Protein AF-A0A1M4DY77-F1 (afdb_monomer_lite)

Structure (mmCIF, N/CA/C/O backbone):
data_AF-A0A1M4DY77-F1
#
_entry.id   AF-A0A1M4DY77-F1
#
loop_
_atom_site.group_PDB
_atom_site.id
_atom_site.type_symbol
_atom_site.label_atom_id
_atom_site.label_alt_id
_atom_site.label_comp_id
_atom_site.label_asym_id
_atom_site.label_entity_id
_atom_site.label_seq_id
_atom_site.pdbx_PDB_ins_code
_atom_site.Cartn_x
_atom_site.Cartn_y
_atom_site.Cartn_z
_atom_site.occupancy
_atom_site.B_iso_or_equiv
_atom_site.auth_seq_id
_atom_site.auth_comp_id
_atom_site.auth_asym_id
_atom_site.auth_atom_id
_atom_site.pdbx_PDB_model_num
ATOM 1 N N . MET A 1 1 ? 18.489 -12.994 -16.133 1.00 47.56 1 MET A N 1
ATOM 2 C CA . MET A 1 1 ? 18.430 -11.570 -16.537 1.00 47.56 1 MET A CA 1
ATOM 3 C C . MET A 1 1 ? 17.585 -10.717 -15.581 1.00 47.56 1 MET A C 1
ATOM 5 O O . MET A 1 1 ? 17.972 -9.593 -15.325 1.00 47.56 1 MET A O 1
ATOM 9 N N . ILE A 1 2 ? 16.526 -11.258 -14.956 1.00 51.91 2 ILE A N 1
ATOM 10 C CA . ILE A 1 2 ? 15.695 -10.554 -13.944 1.00 51.91 2 ILE A CA 1
ATOM 11 C C . ILE A 1 2 ? 16.399 -10.407 -12.571 1.00 51.91 2 ILE A C 1
ATOM 13 O O . ILE A 1 2 ? 16.070 -9.536 -11.773 1.00 51.91 2 ILE A O 1
ATOM 17 N N . SER A 1 3 ? 17.413 -11.228 -12.284 1.00 49.34 3 SER A N 1
ATOM 18 C CA . SER A 1 3 ? 18.108 -11.267 -10.987 1.00 49.34 3 SER A CA 1
ATOM 19 C C . SER A 1 3 ? 19.114 -10.132 -10.745 1.00 49.34 3 SER A C 1
ATOM 21 O O . SER A 1 3 ? 19.456 -9.887 -9.593 1.00 49.34 3 SER A O 1
ATOM 23 N N . LEU A 1 4 ? 19.564 -9.421 -11.785 1.00 46.56 4 LEU A N 1
ATOM 24 C CA . LEU A 1 4 ? 20.547 -8.331 -11.657 1.00 46.56 4 LEU A CA 1
ATOM 25 C C . LEU A 1 4 ? 19.908 -6.970 -11.328 1.00 46.56 4 LEU A C 1
ATOM 27 O O . LEU A 1 4 ? 20.544 -6.147 -10.676 1.00 46.56 4 LEU A O 1
ATOM 31 N N . LEU A 1 5 ? 18.635 -6.763 -11.687 1.00 51.03 5 LEU A N 1
ATOM 32 C CA . LEU A 1 5 ? 17.887 -5.529 -11.388 1.00 51.03 5 LEU A CA 1
ATOM 33 C C . LEU A 1 5 ? 17.538 -5.394 -9.897 1.00 51.03 5 LEU A C 1
ATOM 35 O O . LEU A 1 5 ? 17.339 -4.296 -9.394 1.00 51.03 5 LEU A O 1
ATOM 39 N N . ARG A 1 6 ? 17.532 -6.507 -9.148 1.00 48.78 6 ARG A N 1
ATOM 40 C CA . ARG A 1 6 ? 17.257 -6.510 -7.700 1.00 48.78 6 ARG A CA 1
ATOM 41 C C . ARG A 1 6 ? 18.337 -5.818 -6.862 1.00 48.78 6 ARG A C 1
ATOM 43 O O . ARG A 1 6 ? 18.084 -5.526 -5.700 1.00 48.78 6 ARG A O 1
ATOM 50 N N . GLN A 1 7 ? 19.534 -5.595 -7.411 1.00 47.16 7 GLN A N 1
ATOM 51 C CA . GLN A 1 7 ? 20.702 -5.169 -6.630 1.00 47.16 7 GLN A CA 1
ATOM 52 C C . GLN A 1 7 ? 21.177 -3.740 -6.902 1.00 47.16 7 GLN A C 1
ATOM 54 O O . GLN A 1 7 ? 22.053 -3.249 -6.192 1.00 47.16 7 GLN A O 1
ATOM 59 N N . ARG A 1 8 ? 20.612 -3.052 -7.895 1.00 54.28 8 ARG A N 1
ATOM 60 C CA . ARG A 1 8 ? 20.999 -1.682 -8.225 1.00 54.28 8 ARG A CA 1
ATOM 61 C C . ARG A 1 8 ? 19.763 -0.811 -8.237 1.00 54.28 8 ARG A C 1
ATOM 63 O O . ARG A 1 8 ? 19.043 -0.755 -9.226 1.00 54.28 8 ARG A O 1
ATOM 70 N N . GLY A 1 9 ? 19.517 -0.133 -7.123 1.00 62.44 9 GLY A N 1
ATOM 71 C CA . GLY A 1 9 ? 18.579 0.979 -7.100 1.00 62.44 9 GLY A CA 1
ATOM 72 C C . GLY A 1 9 ? 19.127 2.124 -7.945 1.00 62.44 9 GLY A C 1
ATOM 73 O O . GLY A 1 9 ? 19.681 3.067 -7.394 1.00 62.44 9 GLY A O 1
ATOM 74 N N . ASP A 1 10 ? 19.056 1.989 -9.266 1.00 76.31 10 ASP A N 1
ATOM 75 C CA . ASP A 1 10 ? 19.619 2.888 -10.263 1.00 76.31 10 ASP A CA 1
ATOM 76 C C . ASP A 1 10 ? 18.564 3.307 -11.300 1.00 76.31 10 ASP A C 1
ATOM 78 O O . ASP A 1 10 ? 17.392 2.917 -11.257 1.00 76.31 10 ASP A O 1
ATOM 82 N N . LEU A 1 11 ? 18.980 4.173 -12.224 1.00 85.31 11 LEU A N 1
ATOM 83 C CA . LEU A 1 11 ? 18.099 4.741 -13.237 1.00 85.31 11 LEU A CA 1
ATOM 84 C C . LEU A 1 11 ? 17.526 3.680 -14.190 1.00 85.31 11 LEU A C 1
ATOM 86 O O . LEU A 1 11 ? 16.386 3.824 -14.627 1.00 85.31 11 LEU A O 1
ATOM 90 N N . GLU A 1 12 ? 18.285 2.632 -14.508 1.00 88.00 12 GLU A N 1
ATOM 91 C CA . GLU A 1 12 ? 17.828 1.566 -15.406 1.00 88.00 12 GLU A CA 1
ATOM 92 C C . GLU A 1 12 ? 16.695 0.769 -14.764 1.00 88.00 12 GLU A C 1
ATOM 94 O O . GLU A 1 12 ? 15.646 0.584 -15.387 1.00 88.00 12 GLU A O 1
ATOM 99 N N . SER A 1 13 ? 16.855 0.402 -13.489 1.00 89.06 13 SER A N 1
ATOM 100 C CA . SER A 1 13 ? 15.804 -0.262 -12.715 1.00 89.06 13 SER A CA 1
ATOM 101 C C . SER A 1 13 ? 14.531 0.576 -12.641 1.00 89.06 13 SER A C 1
ATOM 103 O O . SER A 1 13 ? 13.436 0.043 -12.816 1.00 89.06 13 SER A O 1
ATOM 105 N N . PHE A 1 14 ? 14.650 1.896 -12.455 1.00 92.75 14 PHE A N 1
ATOM 106 C CA . PHE A 1 14 ? 13.490 2.789 -12.499 1.00 92.75 14 PHE A CA 1
ATOM 107 C C . PHE A 1 14 ? 12.814 2.814 -13.880 1.00 92.75 14 PHE A C 1
ATOM 109 O O . PHE A 1 14 ? 11.586 2.755 -13.963 1.00 92.75 14 PHE A O 1
ATOM 116 N N . ILE A 1 15 ? 13.591 2.925 -14.964 1.00 94.25 15 ILE A N 1
ATOM 117 C CA . ILE A 1 15 ? 13.049 2.991 -16.329 1.00 94.25 15 ILE A CA 1
ATOM 118 C C . ILE A 1 15 ? 12.277 1.713 -16.660 1.00 94.25 15 ILE A C 1
ATOM 120 O O . ILE A 1 15 ? 11.153 1.803 -17.161 1.00 94.25 15 ILE A O 1
ATOM 124 N N . GLU A 1 16 ? 12.847 0.550 -16.348 1.00 94.62 16 GLU A N 1
ATOM 125 C CA . GLU A 1 16 ? 12.198 -0.730 -16.624 1.00 94.62 16 GLU A CA 1
ATOM 126 C C . GLU A 1 16 ? 10.972 -0.946 -15.733 1.00 94.62 16 GLU A C 1
ATOM 128 O O . GLU A 1 16 ? 9.909 -1.300 -16.239 1.00 94.62 16 GLU A O 1
ATOM 133 N N . ALA A 1 17 ? 11.062 -0.633 -14.436 1.00 96.06 17 ALA A N 1
ATOM 134 C CA . ALA A 1 17 ? 9.906 -0.686 -13.543 1.00 96.06 17 ALA A CA 1
ATOM 135 C C . ALA A 1 17 ? 8.762 0.199 -14.052 1.00 96.06 17 ALA A C 1
ATOM 137 O O . ALA A 1 17 ? 7.606 -0.216 -14.057 1.00 96.06 17 ALA A O 1
ATOM 138 N N . ARG A 1 18 ? 9.074 1.406 -14.547 1.00 97.19 18 ARG A N 1
ATOM 139 C CA . ARG A 1 18 ? 8.065 2.320 -15.099 1.00 97.19 18 ARG A CA 1
ATOM 140 C C . ARG A 1 18 ? 7.407 1.744 -16.349 1.00 97.19 18 ARG A C 1
ATOM 142 O O . ARG A 1 18 ? 6.206 1.919 -16.521 1.00 97.19 18 ARG A O 1
ATOM 149 N N . ARG A 1 19 ? 8.180 1.083 -17.217 1.00 97.88 19 ARG A N 1
ATOM 150 C CA . ARG A 1 19 ? 7.650 0.402 -18.406 1.00 97.88 19 ARG A CA 1
ATOM 151 C C . ARG A 1 19 ? 6.691 -0.719 -18.004 1.00 97.88 19 ARG A C 1
ATOM 153 O O . ARG A 1 19 ? 5.607 -0.807 -18.565 1.00 97.88 19 ARG A O 1
ATOM 160 N N . LEU A 1 20 ? 7.075 -1.526 -17.016 1.00 98.25 20 LEU A N 1
ATOM 161 C CA . LEU A 1 20 ? 6.265 -2.623 -16.484 1.00 98.25 20 LEU A CA 1
ATOM 162 C C . LEU A 1 20 ? 4.964 -2.130 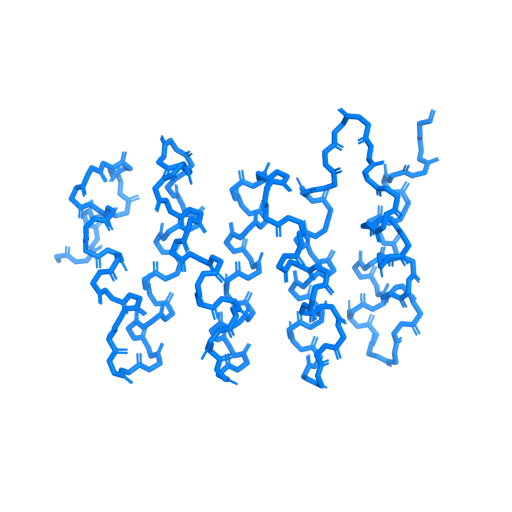-15.831 1.00 98.25 20 LEU A C 1
ATOM 164 O O . LEU A 1 20 ? 3.910 -2.703 -16.079 1.00 98.25 20 LEU A O 1
ATOM 168 N N . CYS A 1 21 ? 5.004 -1.017 -15.089 1.00 97.88 21 CYS A N 1
ATOM 169 C CA . CYS A 1 21 ? 3.807 -0.375 -14.530 1.00 97.88 21 CYS A CA 1
ATOM 170 C C . CYS A 1 21 ? 2.773 0.042 -15.593 1.00 97.88 21 CYS A C 1
ATOM 172 O O . CYS A 1 21 ? 1.601 0.180 -15.266 1.00 97.88 21 CYS A O 1
ATOM 174 N N . ALA A 1 22 ? 3.197 0.265 -16.839 1.00 96.94 22 ALA A N 1
ATOM 175 C CA . ALA A 1 22 ? 2.332 0.664 -17.949 1.00 96.94 22 ALA A CA 1
ATOM 176 C C . ALA A 1 22 ? 1.988 -0.501 -18.897 1.00 96.94 22 ALA A C 1
ATOM 178 O O . ALA A 1 22 ? 1.457 -0.264 -19.980 1.00 96.94 22 ALA A O 1
ATOM 179 N N . ALA A 1 23 ? 2.339 -1.737 -18.536 1.00 97.19 23 ALA A N 1
ATOM 180 C CA . ALA A 1 23 ? 2.111 -2.904 -19.374 1.00 97.19 23 ALA A CA 1
ATOM 181 C C . ALA A 1 23 ? 0.663 -3.414 -19.287 1.00 97.19 23 ALA A C 1
ATOM 183 O O . ALA A 1 23 ? -0.050 -3.180 -18.306 1.00 97.19 23 ALA A O 1
ATOM 184 N N . ASP A 1 24 ? 0.242 -4.160 -20.308 1.00 94.56 24 ASP A N 1
ATOM 185 C CA . ASP A 1 24 ? -1.140 -4.634 -20.442 1.00 94.56 24 ASP A CA 1
ATOM 186 C C . ASP A 1 24 ? -1.490 -5.724 -19.422 1.00 94.56 24 ASP A C 1
ATOM 188 O O . ASP A 1 24 ? -2.643 -5.844 -18.995 1.00 94.56 24 ASP A O 1
ATOM 192 N N . THR A 1 25 ? -0.503 -6.517 -18.992 1.00 97.88 25 THR A N 1
ATOM 193 C CA . THR A 1 25 ? -0.753 -7.638 -18.085 1.00 97.88 25 THR A CA 1
ATOM 194 C C . THR A 1 25 ? -0.639 -7.233 -16.618 1.00 97.88 25 THR A C 1
ATOM 196 O O . THR A 1 25 ? 0.274 -6.516 -16.208 1.00 97.88 25 THR A O 1
ATOM 199 N N . VAL A 1 26 ? -1.538 -7.776 -15.793 1.00 98.00 26 VAL A N 1
ATOM 200 C CA . VAL A 1 26 ? -1.504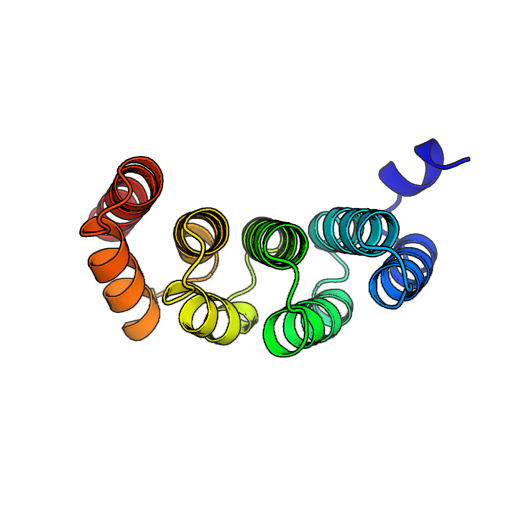 -7.611 -14.329 1.00 98.00 26 VAL A CA 1
ATOM 201 C C . VAL A 1 26 ? -0.160 -8.072 -13.754 1.00 98.00 26 VAL A C 1
ATOM 203 O O . VAL A 1 26 ? 0.412 -7.401 -12.903 1.00 98.00 26 VAL A O 1
ATOM 206 N N . ALA A 1 27 ? 0.386 -9.187 -14.250 1.00 97.94 27 ALA A N 1
ATOM 207 C CA . ALA A 1 27 ? 1.651 -9.740 -13.765 1.00 97.94 27 ALA A CA 1
ATOM 208 C C . ALA A 1 27 ? 2.841 -8.789 -13.979 1.00 97.94 27 ALA A C 1
ATOM 210 O O . ALA A 1 27 ? 3.699 -8.663 -13.104 1.00 97.94 27 ALA A O 1
ATOM 211 N N . GLU A 1 28 ? 2.894 -8.103 -15.122 1.00 98.25 28 GLU A N 1
ATOM 212 C CA . GLU A 1 28 ? 3.930 -7.105 -15.389 1.00 98.25 28 GLU A CA 1
ATOM 213 C C . GLU A 1 28 ? 3.747 -5.866 -14.518 1.00 98.25 28 GLU A C 1
ATOM 215 O O . GLU A 1 28 ? 4.725 -5.401 -13.932 1.00 98.25 28 GLU A O 1
ATOM 220 N N . ARG A 1 29 ? 2.511 -5.373 -14.357 1.00 98.50 29 ARG A N 1
ATOM 221 C CA . ARG A 1 29 ? 2.246 -4.222 -13.481 1.00 98.50 29 ARG A CA 1
ATOM 222 C C . ARG A 1 29 ? 2.631 -4.512 -12.034 1.00 98.50 29 ARG A C 1
ATOM 224 O O . ARG A 1 29 ? 3.313 -3.689 -11.429 1.00 98.50 29 ARG A O 1
ATOM 231 N N . LEU A 1 30 ? 2.302 -5.700 -11.520 1.00 98.38 30 LEU A N 1
ATOM 232 C CA . LEU A 1 30 ? 2.739 -6.159 -10.197 1.00 98.38 30 LEU A CA 1
ATOM 233 C C . LEU A 1 30 ? 4.263 -6.132 -10.064 1.00 98.38 30 LEU A C 1
ATOM 235 O O . LEU A 1 30 ? 4.788 -5.535 -9.128 1.00 98.38 30 LEU A O 1
ATOM 239 N N . LEU A 1 31 ? 4.983 -6.706 -11.032 1.00 97.50 31 LEU A N 1
ATOM 240 C CA . LEU A 1 31 ? 6.446 -6.687 -11.017 1.00 97.50 31 LEU A CA 1
ATOM 241 C C . LEU A 1 31 ? 7.000 -5.253 -11.041 1.00 97.50 31 LEU A C 1
ATOM 243 O O . LEU A 1 31 ? 7.958 -4.954 -10.329 1.00 97.50 31 LEU A O 1
ATOM 247 N N . GLY A 1 32 ? 6.407 -4.368 -11.845 1.00 97.75 32 GLY A N 1
ATOM 248 C CA . GLY A 1 32 ? 6.781 -2.957 -11.901 1.00 97.75 32 GLY A CA 1
ATOM 249 C C . GLY A 1 32 ? 6.623 -2.270 -10.546 1.00 97.75 32 GLY A C 1
ATOM 250 O O . GLY A 1 32 ? 7.569 -1.646 -10.062 1.00 97.75 32 GLY A O 1
ATOM 251 N N . VAL A 1 33 ? 5.465 -2.435 -9.904 1.00 98.38 33 VAL A N 1
ATOM 252 C CA . VAL A 1 33 ? 5.159 -1.852 -8.590 1.00 98.38 33 VAL A CA 1
ATOM 253 C C . VAL A 1 33 ? 6.080 -2.398 -7.497 1.00 98.38 33 VAL A C 1
ATOM 255 O O . VAL A 1 33 ? 6.639 -1.612 -6.726 1.00 98.38 33 VAL A O 1
ATOM 258 N N . ASP A 1 34 ? 6.318 -3.710 -7.476 1.00 96.38 34 ASP A N 1
ATOM 259 C CA . ASP A 1 34 ? 7.230 -4.343 -6.520 1.00 96.38 34 ASP A CA 1
ATOM 260 C C . ASP A 1 34 ? 8.648 -3.763 -6.644 1.00 96.38 34 ASP A C 1
ATOM 262 O O . ASP A 1 34 ? 9.287 -3.436 -5.639 1.00 96.38 34 ASP A O 1
ATOM 266 N N . ILE A 1 35 ? 9.139 -3.575 -7.879 1.00 95.44 35 ILE A N 1
ATOM 267 C CA . ILE A 1 35 ? 10.437 -2.934 -8.117 1.00 95.44 35 ILE A CA 1
ATOM 268 C C . ILE A 1 35 ? 10.406 -1.476 -7.640 1.00 95.44 35 ILE A C 1
ATOM 270 O O . ILE A 1 35 ? 11.317 -1.071 -6.919 1.00 95.44 35 ILE A O 1
ATOM 274 N N . MET A 1 36 ? 9.362 -0.702 -7.963 1.00 95.81 36 MET A N 1
ATOM 275 C CA . MET A 1 36 ? 9.226 0.697 -7.521 1.00 95.81 36 MET A CA 1
ATOM 276 C C . MET A 1 36 ? 9.315 0.848 -5.996 1.00 95.81 36 MET A C 1
ATOM 278 O O . MET A 1 36 ? 9.986 1.766 -5.518 1.00 95.81 36 MET A O 1
ATOM 282 N N . GLY A 1 37 ? 8.686 -0.055 -5.235 1.00 95.19 37 GLY A N 1
ATOM 283 C CA . GLY A 1 37 ? 8.704 -0.038 -3.768 1.00 95.19 37 GLY A CA 1
ATOM 284 C C . GLY A 1 37 ? 10.093 -0.248 -3.154 1.00 95.19 37 GLY A C 1
ATOM 285 O O . GLY A 1 37 ? 10.352 0.201 -2.039 1.00 95.19 37 GLY A O 1
ATOM 286 N N . MET A 1 38 ? 11.020 -0.874 -3.887 1.00 92.31 38 MET A N 1
ATOM 287 C CA . MET A 1 38 ? 12.403 -1.089 -3.439 1.00 92.31 38 MET A CA 1
ATOM 288 C C . MET A 1 38 ? 13.334 0.096 -3.753 1.00 92.31 38 MET A C 1
ATOM 290 O O . MET A 1 38 ? 14.439 0.184 -3.213 1.00 92.31 38 MET A O 1
ATOM 294 N N . LEU A 1 39 ? 12.907 1.042 -4.593 1.00 89.81 39 LEU A N 1
ATOM 295 C CA . LEU A 1 39 ? 13.738 2.139 -5.097 1.00 89.81 39 LEU A CA 1
ATOM 296 C C . LEU A 1 39 ? 13.666 3.402 -4.216 1.00 89.81 39 LEU A C 1
ATOM 298 O O . LEU A 1 39 ? 13.432 4.505 -4.714 1.00 89.81 39 LEU A O 1
ATOM 302 N N . ARG A 1 40 ? 13.916 3.275 -2.904 1.00 87.12 40 ARG A N 1
ATOM 303 C CA . ARG A 1 40 ? 13.852 4.412 -1.952 1.00 87.12 40 ARG A CA 1
ATOM 304 C C . ARG A 1 40 ? 14.690 5.640 -2.369 1.00 87.12 40 ARG A C 1
ATOM 306 O O . ARG A 1 40 ? 14.168 6.748 -2.271 1.00 87.12 40 ARG A O 1
ATOM 313 N N . PRO A 1 41 ? 15.927 5.511 -2.901 1.00 87.69 41 PRO A N 1
ATOM 314 C CA . PRO A 1 41 ? 16.704 6.669 -3.370 1.00 87.69 41 PRO A CA 1
ATOM 315 C C . PRO A 1 41 ? 16.092 7.416 -4.570 1.00 87.69 41 PRO A C 1
ATOM 317 O O . PRO A 1 41 ? 16.522 8.519 -4.887 1.00 87.69 41 PRO A O 1
ATOM 320 N N . PHE A 1 42 ? 15.101 6.824 -5.244 1.00 88.94 42 PHE A N 1
ATOM 321 C CA . PHE A 1 42 ? 14.411 7.384 -6.408 1.00 88.94 42 PHE A CA 1
ATOM 322 C C . PHE A 1 42 ? 12.963 7.773 -6.089 1.00 88.94 42 PHE A C 1
ATOM 324 O O . PHE A 1 42 ? 12.165 7.933 -7.012 1.00 88.94 42 PHE A O 1
ATOM 331 N N . VAL A 1 43 ? 12.618 7.953 -4.809 1.00 93.25 43 VAL A N 1
ATOM 332 C CA . VAL A 1 43 ? 11.240 8.215 -4.364 1.00 93.25 43 VAL A CA 1
ATOM 333 C C . VAL A 1 43 ? 10.561 9.367 -5.111 1.00 93.25 43 VAL A C 1
ATOM 335 O O . VAL A 1 43 ? 9.401 9.250 -5.494 1.00 93.25 43 VAL A O 1
ATOM 338 N N . ASP A 1 44 ? 11.293 10.435 -5.444 1.00 94.75 44 ASP A N 1
ATOM 339 C CA . ASP A 1 44 ? 10.755 11.561 -6.222 1.00 94.75 44 ASP A CA 1
ATOM 340 C C . ASP A 1 44 ? 10.273 11.165 -7.625 1.00 94.75 44 ASP A C 1
ATOM 342 O O . ASP A 1 44 ? 9.393 11.813 -8.192 1.00 94.75 44 ASP A O 1
ATOM 346 N N . ARG A 1 45 ? 10.837 10.094 -8.193 1.00 94.94 45 ARG A N 1
ATOM 347 C CA . ARG A 1 45 ? 10.469 9.565 -9.510 1.00 94.94 45 ARG A CA 1
ATOM 348 C C . ARG A 1 45 ? 9.479 8.410 -9.430 1.00 94.94 45 ARG A C 1
ATOM 350 O O . ARG A 1 45 ? 8.625 8.302 -10.308 1.00 94.94 45 ARG A O 1
ATOM 357 N N . THR A 1 46 ? 9.582 7.555 -8.415 1.00 96.38 46 THR A N 1
ATOM 358 C CA . THR A 1 46 ? 8.690 6.395 -8.253 1.00 96.38 46 THR A CA 1
ATOM 359 C C . THR A 1 46 ? 7.312 6.823 -7.759 1.00 96.38 46 THR A C 1
ATOM 361 O O . THR A 1 46 ? 6.298 6.335 -8.260 1.00 96.38 46 THR A O 1
ATOM 364 N N . LEU A 1 47 ? 7.254 7.795 -6.844 1.00 97.81 47 LEU A N 1
ATOM 365 C CA . LEU A 1 47 ? 6.016 8.205 -6.194 1.00 97.81 47 LEU A CA 1
ATOM 366 C C . LEU A 1 47 ? 4.949 8.710 -7.184 1.00 97.81 47 LEU A C 1
ATOM 368 O O . LEU A 1 47 ? 3.811 8.258 -7.073 1.00 97.81 47 LEU A O 1
ATOM 372 N N . PRO A 1 48 ? 5.244 9.581 -8.173 1.00 98.31 48 PRO A N 1
ATOM 373 C CA . PRO A 1 48 ? 4.239 9.988 -9.155 1.00 98.31 48 PRO A CA 1
ATOM 374 C C . PRO A 1 48 ? 3.648 8.821 -9.958 1.00 98.31 48 PRO A C 1
ATOM 376 O O . PRO A 1 48 ? 2.458 8.847 -10.256 1.00 98.31 48 PRO A O 1
ATOM 379 N N . VAL A 1 49 ? 4.450 7.796 -10.275 1.00 98.38 49 VAL A N 1
ATOM 380 C CA . VAL A 1 49 ? 3.985 6.604 -11.006 1.00 98.38 49 VAL A CA 1
ATOM 381 C C . VAL A 1 49 ? 3.053 5.770 -10.130 1.00 98.38 49 VAL A C 1
ATOM 383 O O . VAL A 1 49 ? 1.969 5.394 -10.565 1.00 98.38 49 VAL A O 1
ATOM 386 N N . LEU A 1 50 ? 3.441 5.530 -8.875 1.00 98.69 50 LEU A N 1
ATOM 387 C CA . LEU A 1 50 ? 2.619 4.779 -7.927 1.00 98.69 50 LEU A CA 1
ATOM 388 C C . LEU A 1 50 ? 1.303 5.499 -7.604 1.00 98.69 50 LEU A C 1
ATOM 390 O O . LEU A 1 50 ? 0.261 4.857 -7.548 1.00 98.69 50 LEU A O 1
ATOM 394 N N . ARG A 1 51 ? 1.313 6.834 -7.463 1.00 98.69 51 ARG A N 1
ATOM 395 C CA . ARG A 1 51 ? 0.076 7.617 -7.285 1.00 98.69 51 ARG A CA 1
ATOM 396 C C . ARG A 1 51 ? -0.832 7.575 -8.511 1.00 98.69 51 ARG A C 1
ATOM 398 O O . ARG A 1 51 ? -2.045 7.583 -8.351 1.00 98.69 51 ARG A O 1
ATOM 405 N N . TYR A 1 52 ? -0.263 7.546 -9.718 1.00 98.50 52 TYR A N 1
ATOM 406 C CA . TYR A 1 52 ? -1.054 7.381 -10.936 1.00 98.50 52 TYR A CA 1
ATOM 407 C C . TYR A 1 52 ? -1.763 6.022 -10.949 1.00 98.50 52 TYR A C 1
ATOM 409 O O . TYR A 1 52 ? -2.972 5.980 -11.164 1.00 98.50 52 TYR A O 1
ATOM 417 N N . LEU A 1 53 ? -1.045 4.934 -10.644 1.00 98.50 53 LEU A N 1
ATOM 418 C CA . LEU A 1 53 ? -1.652 3.604 -10.527 1.00 98.50 53 LEU A CA 1
ATOM 419 C C . LEU A 1 53 ? -2.720 3.558 -9.431 1.00 98.50 53 LEU A C 1
ATOM 421 O O . LEU A 1 53 ? -3.823 3.103 -9.696 1.00 98.50 53 LEU A O 1
ATOM 425 N N . ALA A 1 54 ? -2.449 4.112 -8.245 1.00 98.62 54 ALA A N 1
ATOM 426 C CA . ALA A 1 54 ? -3.426 4.169 -7.154 1.00 98.62 54 ALA A CA 1
ATOM 427 C C . ALA A 1 54 ? -4.763 4.826 -7.555 1.00 98.62 54 ALA A C 1
ATOM 429 O O . ALA A 1 54 ? -5.793 4.499 -6.978 1.00 98.62 54 ALA A O 1
ATOM 430 N N . ALA A 1 55 ? -4.742 5.754 -8.517 1.00 98.31 55 ALA A N 1
ATOM 431 C CA . ALA A 1 55 ? -5.919 6.492 -8.968 1.00 98.31 55 ALA A CA 1
ATOM 432 C C . ALA A 1 55 ? -6.591 5.922 -10.231 1.00 98.31 55 ALA A C 1
ATOM 434 O O . ALA A 1 55 ? -7.673 6.385 -10.583 1.00 98.31 55 ALA A O 1
ATOM 435 N N . SER A 1 56 ? -5.946 5.002 -10.955 1.00 97.56 56 SER A N 1
ATOM 436 C CA . SER A 1 56 ? -6.408 4.548 -12.281 1.00 97.56 56 SER A CA 1
ATOM 437 C C . SER A 1 56 ? -6.468 3.035 -12.460 1.00 97.56 56 SER A C 1
ATOM 439 O O . SER A 1 56 ? -7.004 2.575 -13.464 1.00 97.56 56 SER A O 1
ATOM 441 N N . GLU A 1 57 ? -5.908 2.268 -11.530 1.00 98.06 57 GLU A N 1
ATOM 442 C CA . GLU A 1 57 ? -5.937 0.812 -11.562 1.00 98.06 57 GLU A CA 1
ATOM 443 C C . GLU A 1 57 ? -7.223 0.271 -10.930 1.00 98.06 57 GLU A C 1
ATOM 445 O O . GLU A 1 57 ? -7.666 0.760 -9.892 1.00 98.06 57 GLU A O 1
ATOM 450 N N . ASP A 1 58 ? -7.767 -0.783 -11.536 1.00 96.19 58 ASP A N 1
ATOM 451 C CA . ASP A 1 58 ? -8.966 -1.484 -11.065 1.00 96.19 58 ASP A CA 1
ATOM 452 C C . ASP A 1 58 ? -8.618 -2.834 -10.409 1.00 96.19 58 ASP A C 1
ATOM 454 O O . ASP A 1 58 ? -9.388 -3.368 -9.604 1.00 96.19 58 ASP A O 1
ATOM 458 N N . ASP A 1 59 ? -7.462 -3.421 -10.744 1.00 98.50 59 ASP A N 1
ATOM 459 C CA . ASP A 1 59 ? -7.045 -4.703 -10.185 1.00 98.50 59 ASP A CA 1
ATOM 460 C C . ASP A 1 59 ? -6.646 -4.568 -8.705 1.00 98.50 59 ASP A C 1
ATOM 462 O O . ASP A 1 59 ? -5.646 -3.944 -8.337 1.00 98.50 59 ASP A O 1
ATOM 466 N N . ALA A 1 60 ? -7.420 -5.221 -7.837 1.00 98.50 60 ALA A N 1
ATOM 467 C CA . ALA A 1 60 ? -7.230 -5.168 -6.391 1.00 98.50 60 ALA A CA 1
ATOM 468 C C . ALA A 1 60 ? -5.852 -5.677 -5.927 1.00 98.50 60 ALA A C 1
ATOM 470 O O . ALA A 1 60 ? -5.349 -5.215 -4.902 1.00 98.50 60 ALA A O 1
ATOM 471 N N . MET A 1 61 ? -5.230 -6.619 -6.647 1.00 98.50 61 MET A N 1
ATOM 472 C CA . MET A 1 61 ? -3.899 -7.116 -6.286 1.00 98.50 61 MET A CA 1
ATOM 473 C C . MET A 1 61 ? -2.820 -6.089 -6.631 1.0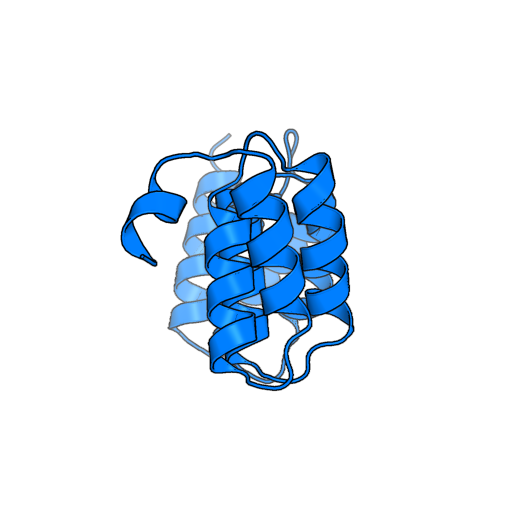0 98.50 61 MET A C 1
ATOM 475 O O . MET A 1 61 ? -1.881 -5.903 -5.854 1.00 98.50 61 MET A O 1
ATOM 479 N N . VAL A 1 62 ? -2.967 -5.388 -7.759 1.00 98.75 62 VAL A N 1
ATOM 480 C CA . VAL A 1 62 ? -2.062 -4.288 -8.124 1.00 98.75 62 VAL A CA 1
ATOM 481 C C . VAL A 1 62 ? -2.208 -3.135 -7.134 1.00 98.75 62 VAL A C 1
ATOM 483 O O . VAL A 1 62 ? -1.199 -2.672 -6.607 1.00 98.75 62 VAL A O 1
ATOM 486 N N . LEU A 1 63 ? -3.436 -2.727 -6.797 1.00 98.88 63 LEU A N 1
ATOM 487 C CA . LEU A 1 63 ? -3.684 -1.696 -5.780 1.00 98.88 63 LEU A CA 1
ATOM 488 C C . LEU A 1 63 ? -3.108 -2.078 -4.410 1.00 98.88 63 LEU A C 1
ATOM 490 O O . LEU A 1 63 ? -2.474 -1.252 -3.750 1.00 98.88 63 LEU A O 1
ATOM 494 N N . TYR A 1 64 ? -3.267 -3.339 -4.000 1.00 98.81 64 TYR A N 1
ATOM 495 C CA . TYR A 1 64 ? -2.622 -3.863 -2.798 1.00 98.81 64 TYR A CA 1
ATOM 496 C C . TYR A 1 64 ? -1.093 -3.716 -2.866 1.00 98.81 64 TYR A C 1
ATOM 498 O O . TYR A 1 64 ? -0.501 -3.148 -1.949 1.00 98.81 64 TYR A O 1
ATOM 506 N N . SER A 1 65 ? -0.451 -4.155 -3.956 1.00 98.75 65 SER A N 1
ATOM 507 C CA . SER A 1 65 ? 1.004 -4.013 -4.132 1.00 98.75 65 SER A CA 1
ATOM 508 C C . SER A 1 65 ? 1.442 -2.537 -4.127 1.00 98.75 65 SER A C 1
ATOM 510 O O . SER A 1 65 ? 2.450 -2.198 -3.504 1.00 98.75 65 SER A O 1
ATOM 512 N N . VAL A 1 66 ? 0.650 -1.623 -4.705 1.00 98.88 66 VAL A N 1
ATOM 513 C CA . VAL A 1 66 ? 0.923 -0.172 -4.677 1.00 98.88 66 VAL A CA 1
ATOM 514 C C . VAL A 1 66 ? 0.943 0.358 -3.243 1.00 98.88 66 VAL A C 1
ATOM 516 O O . VAL A 1 66 ? 1.837 1.126 -2.879 1.00 98.88 66 VAL A O 1
ATOM 519 N N . LEU A 1 67 ? 0.007 -0.082 -2.402 1.00 98.88 67 LEU A N 1
ATOM 520 C CA . LEU A 1 67 ? -0.042 0.300 -0.991 1.00 98.88 67 LEU A CA 1
ATOM 521 C C . LEU A 1 67 ? 1.152 -0.259 -0.204 1.00 98.88 67 LEU A C 1
ATOM 523 O O . LEU A 1 67 ? 1.765 0.472 0.578 1.00 98.88 67 LEU A O 1
ATOM 527 N N . ILE A 1 68 ? 1.555 -1.507 -0.464 1.00 98.62 68 ILE A N 1
ATOM 528 C CA . ILE A 1 68 ? 2.789 -2.068 0.109 1.00 98.62 68 ILE A CA 1
ATOM 529 C C . ILE A 1 68 ? 4.013 -1.243 -0.320 1.00 98.62 68 ILE A C 1
ATOM 531 O O . ILE A 1 68 ? 4.849 -0.891 0.518 1.00 98.62 68 ILE A O 1
ATOM 535 N N . ALA A 1 69 ? 4.095 -0.858 -1.597 1.00 98.50 69 ALA A N 1
ATOM 536 C CA . ALA A 1 69 ? 5.169 -0.014 -2.109 1.00 98.50 69 ALA A CA 1
ATOM 537 C C . ALA A 1 69 ? 5.198 1.368 -1.431 1.00 98.50 69 ALA A C 1
ATOM 539 O O . ALA A 1 69 ? 6.276 1.828 -1.051 1.00 98.50 69 ALA A O 1
ATOM 540 N N . PHE A 1 70 ? 4.046 2.013 -1.205 1.00 98.69 70 PHE A N 1
ATOM 541 C CA . PHE A 1 70 ? 3.989 3.257 -0.426 1.00 98.69 70 PHE A CA 1
ATOM 542 C C . PHE A 1 70 ? 4.526 3.077 0.997 1.00 98.69 70 PHE A C 1
ATOM 544 O O . PHE A 1 70 ? 5.320 3.905 1.450 1.00 98.69 70 PHE A O 1
ATOM 551 N N . GLY A 1 71 ? 4.162 1.980 1.671 1.00 97.62 71 GLY A N 1
ATOM 552 C CA . GLY A 1 71 ? 4.675 1.658 3.003 1.00 97.62 71 GLY A CA 1
ATOM 553 C C . GLY A 1 71 ? 6.201 1.509 3.034 1.00 97.62 71 GLY A C 1
ATOM 554 O O . GLY A 1 71 ? 6.862 2.107 3.881 1.00 97.62 71 GLY A O 1
ATOM 555 N N . HIS A 1 72 ? 6.782 0.798 2.062 1.00 96.62 72 HIS A N 1
ATOM 556 C CA . HIS A 1 72 ? 8.239 0.639 1.947 1.00 96.62 72 HIS A CA 1
ATOM 557 C C . HIS A 1 72 ? 8.978 1.951 1.645 1.00 96.62 72 HIS A C 1
ATOM 559 O O . HIS A 1 72 ? 10.067 2.204 2.176 1.00 96.62 72 HIS A O 1
ATOM 565 N N . LEU A 1 73 ? 8.403 2.801 0.790 1.00 96.31 73 LEU A N 1
ATOM 566 C CA . LEU A 1 73 ? 8.977 4.113 0.498 1.00 96.31 73 LEU A CA 1
ATOM 567 C C . LEU A 1 73 ? 8.911 5.026 1.734 1.00 96.31 73 LEU A C 1
ATOM 569 O O . LEU A 1 73 ? 9.876 5.751 1.991 1.00 96.31 73 LEU A O 1
ATOM 573 N N . ALA A 1 74 ? 7.847 4.902 2.538 1.00 96.31 74 ALA A N 1
ATOM 574 C CA . ALA A 1 74 ? 7.606 5.667 3.763 1.00 96.31 74 ALA A CA 1
ATOM 575 C C . ALA A 1 74 ? 7.642 7.189 3.528 1.00 96.31 74 ALA A C 1
ATOM 577 O O . ALA A 1 74 ? 8.162 7.953 4.339 1.00 96.31 74 ALA A O 1
ATOM 578 N N . ASP A 1 75 ? 7.123 7.627 2.377 1.00 97.31 75 ASP A N 1
ATOM 579 C CA . ASP A 1 75 ? 7.054 9.037 2.004 1.00 97.31 75 ASP A CA 1
ATOM 580 C C . ASP A 1 75 ? 5.651 9.594 2.295 1.00 97.31 75 ASP A C 1
ATOM 582 O O . ASP A 1 75 ? 4.682 9.137 1.672 1.00 97.31 75 ASP A O 1
ATOM 586 N N . PRO A 1 76 ? 5.508 10.592 3.190 1.00 97.31 76 PRO A N 1
ATOM 587 C CA . PRO A 1 76 ? 4.206 11.152 3.554 1.00 97.31 76 PRO A CA 1
ATOM 588 C C . PRO A 1 76 ? 3.416 11.749 2.384 1.00 97.31 76 PRO A C 1
ATOM 590 O O . PRO A 1 76 ? 2.195 11.859 2.454 1.00 97.31 76 PRO A O 1
ATOM 593 N N . ARG A 1 77 ? 4.067 12.082 1.259 1.00 97.75 77 ARG A N 1
ATOM 594 C CA . ARG A 1 77 ? 3.384 12.564 0.045 1.00 97.75 77 ARG A CA 1
ATOM 595 C C . ARG A 1 77 ? 2.494 11.494 -0.611 1.00 97.75 77 ARG A C 1
ATOM 597 O O . ARG A 1 77 ? 1.748 11.821 -1.533 1.00 97.75 77 ARG A O 1
ATOM 604 N N . SER A 1 78 ? 2.580 10.231 -0.181 1.00 98.50 78 SER A N 1
ATOM 605 C CA . SER A 1 78 ? 1.669 9.148 -0.590 1.00 98.50 78 SER A CA 1
ATOM 606 C C . SER A 1 78 ? 0.363 9.102 0.209 1.00 98.50 78 SER A C 1
ATOM 608 O O . SER A 1 78 ? -0.595 8.479 -0.247 1.00 98.50 78 SER A O 1
ATOM 610 N N . LEU A 1 79 ? 0.295 9.779 1.362 1.00 98.56 79 LEU A N 1
ATOM 611 C CA . LEU A 1 79 ? -0.821 9.683 2.301 1.00 98.56 79 LEU A CA 1
ATOM 612 C C . LEU A 1 79 ? -2.206 9.915 1.666 1.00 98.56 79 LEU A C 1
ATOM 614 O O . LEU A 1 79 ? -3.095 9.117 1.960 1.00 98.56 79 LEU A O 1
ATOM 618 N N . PRO A 1 80 ? -2.421 10.908 0.774 1.00 98.56 80 PRO A N 1
ATOM 619 C CA . PRO A 1 80 ? -3.727 11.091 0.137 1.00 98.56 80 PRO A CA 1
ATOM 620 C C . PRO A 1 80 ? -4.199 9.844 -0.623 1.00 98.56 80 PRO A C 1
ATOM 622 O O . PRO A 1 80 ? -5.309 9.378 -0.401 1.00 98.56 80 PRO A O 1
ATOM 625 N N . SER A 1 81 ? -3.321 9.230 -1.425 1.00 98.69 81 SER A N 1
ATOM 626 C CA . SER A 1 81 ? -3.642 8.005 -2.171 1.00 98.69 81 SER A CA 1
ATOM 627 C C . SER A 1 81 ? -3.943 6.820 -1.249 1.00 98.69 81 SER A C 1
ATOM 629 O O . SER A 1 81 ? -4.794 5.993 -1.561 1.00 98.69 81 SER A O 1
ATOM 631 N N . VAL A 1 82 ? -3.257 6.733 -0.106 1.00 98.81 82 VAL A N 1
ATOM 632 C CA . VAL A 1 82 ? -3.516 5.686 0.891 1.00 98.81 82 VAL A CA 1
ATOM 633 C C . VAL A 1 82 ? -4.883 5.882 1.557 1.00 98.81 82 VAL A C 1
ATOM 635 O O . VAL A 1 82 ? -5.608 4.907 1.747 1.00 98.81 82 VAL A O 1
ATOM 638 N N . ILE A 1 83 ? -5.250 7.124 1.891 1.00 98.75 83 ILE A N 1
ATOM 639 C CA . ILE A 1 83 ? -6.561 7.453 2.472 1.00 98.75 83 ILE A CA 1
ATOM 640 C C . ILE A 1 83 ? -7.685 7.137 1.480 1.00 98.75 83 ILE A C 1
ATOM 642 O O . ILE A 1 83 ? -8.670 6.513 1.873 1.00 98.75 83 ILE A O 1
ATOM 646 N N . ASP A 1 84 ? -7.523 7.502 0.208 1.00 98.56 84 ASP A N 1
ATOM 647 C CA . ASP A 1 84 ? -8.532 7.251 -0.828 1.00 98.56 84 ASP A CA 1
ATOM 648 C C . ASP A 1 84 ? -8.824 5.746 -0.986 1.00 98.56 84 ASP A C 1
ATOM 650 O O . ASP A 1 84 ? -9.981 5.330 -1.069 1.00 98.56 84 ASP A O 1
ATOM 654 N N . LEU A 1 85 ? -7.783 4.907 -0.943 1.00 98.75 85 LEU A N 1
ATOM 655 C CA . LEU A 1 85 ? -7.910 3.450 -1.071 1.00 98.75 85 LEU A CA 1
ATOM 656 C C . LEU A 1 85 ? -8.352 2.738 0.221 1.00 98.75 85 LEU A C 1
ATOM 658 O O . LEU A 1 85 ? -8.749 1.573 0.173 1.00 98.75 85 LEU A O 1
ATOM 662 N N . ALA A 1 86 ? -8.346 3.410 1.375 1.00 98.56 86 ALA A N 1
ATOM 663 C CA . ALA A 1 86 ? -8.762 2.811 2.646 1.00 98.56 86 ALA A CA 1
ATOM 664 C C . ALA A 1 86 ? -10.256 2.430 2.682 1.00 98.56 86 ALA A C 1
ATOM 666 O O . ALA A 1 86 ? -10.656 1.578 3.471 1.00 98.56 86 ALA A O 1
ATOM 667 N N . GLY A 1 87 ? -11.083 3.033 1.824 1.00 97.25 87 GLY A N 1
ATOM 668 C CA . GLY A 1 87 ? -12.508 2.712 1.684 1.00 97.25 87 GLY A CA 1
ATOM 669 C C . GLY A 1 87 ? -12.829 1.645 0.632 1.00 97.25 87 GLY A C 1
ATOM 670 O O . GLY A 1 87 ? -14.000 1.447 0.315 1.00 97.25 87 GLY A O 1
ATOM 671 N N . HIS A 1 88 ? -11.821 0.996 0.044 1.00 98.62 88 HIS A N 1
ATOM 672 C CA . HIS A 1 88 ? -12.021 0.099 -1.093 1.00 98.62 88 HIS A CA 1
ATOM 673 C C . HIS A 1 88 ? -12.871 -1.140 -0.742 1.00 98.62 88 HIS A C 1
ATOM 675 O O . HIS A 1 88 ? -12.792 -1.687 0.359 1.00 98.62 88 HIS A O 1
ATOM 681 N N . VAL A 1 89 ? -13.675 -1.624 -1.697 1.00 98.12 89 VAL A N 1
ATOM 682 C CA . VAL A 1 89 ? -14.587 -2.768 -1.488 1.00 98.12 89 VAL A CA 1
ATOM 683 C C . VAL A 1 89 ? -13.843 -4.066 -1.152 1.00 98.12 89 VAL A C 1
ATOM 685 O O . VAL A 1 89 ? -14.284 -4.851 -0.313 1.00 98.12 89 VAL A O 1
ATOM 688 N N . ASP A 1 90 ? -12.679 -4.268 -1.764 1.00 98.62 90 ASP A N 1
ATOM 689 C CA . ASP A 1 90 ? -11.816 -5.422 -1.520 1.00 98.62 90 ASP A CA 1
ATOM 690 C C . ASP A 1 90 ? -11.002 -5.251 -0.229 1.00 98.62 90 ASP A C 1
ATOM 692 O O . ASP A 1 90 ? -10.236 -4.293 -0.088 1.00 98.62 90 ASP A O 1
ATOM 696 N N . ALA A 1 91 ? -11.137 -6.207 0.693 1.00 98.56 91 ALA A N 1
ATOM 697 C CA . ALA A 1 91 ? -10.455 -6.191 1.986 1.00 98.56 91 ALA A CA 1
ATOM 698 C C . ALA A 1 91 ? -8.924 -6.218 1.864 1.00 98.56 91 ALA A C 1
ATOM 700 O O . ALA A 1 91 ? -8.240 -5.639 2.704 1.00 98.56 91 ALA A O 1
ATOM 701 N N . ARG A 1 92 ? -8.364 -6.802 0.794 1.00 98.50 92 ARG A N 1
ATOM 702 C CA . ARG A 1 92 ? -6.909 -6.821 0.566 1.00 98.50 92 ARG A CA 1
ATOM 703 C C . ARG A 1 92 ? -6.369 -5.414 0.346 1.00 98.50 92 ARG A C 1
ATOM 705 O O . ARG A 1 92 ? -5.324 -5.064 0.884 1.00 98.50 92 ARG A O 1
ATOM 712 N N . VAL A 1 93 ? -7.103 -4.581 -0.391 1.00 98.81 93 VAL A N 1
ATOM 713 C CA . VAL A 1 93 ? -6.729 -3.176 -0.606 1.00 98.81 93 VAL A CA 1
ATOM 714 C C . VAL A 1 93 ? -6.818 -2.409 0.714 1.00 98.81 93 VAL A C 1
ATOM 716 O O . VAL A 1 93 ? -5.872 -1.717 1.083 1.00 98.81 93 VAL A O 1
ATOM 719 N N . ARG A 1 94 ? -7.886 -2.606 1.499 1.00 98.81 94 ARG A N 1
ATOM 720 C CA . ARG A 1 94 ? -8.009 -1.972 2.826 1.00 98.81 94 ARG A CA 1
ATOM 721 C C . ARG A 1 94 ? -6.911 -2.408 3.798 1.00 98.81 94 ARG A C 1
ATOM 723 O O . ARG A 1 94 ? -6.368 -1.572 4.516 1.00 98.81 94 ARG A O 1
ATOM 730 N N . TYR A 1 95 ? -6.521 -3.681 3.770 1.00 98.69 95 TYR A N 1
ATOM 731 C CA . TYR A 1 95 ? -5.376 -4.202 4.520 1.00 98.69 95 TYR A CA 1
ATOM 732 C C . TYR A 1 95 ? -4.084 -3.494 4.094 1.00 98.69 95 TYR A C 1
ATOM 734 O O . TYR A 1 95 ? -3.315 -3.038 4.940 1.00 98.69 95 TYR A O 1
ATOM 742 N N . GLY A 1 96 ? -3.853 -3.354 2.782 1.00 98.62 96 GLY A N 1
ATOM 743 C CA . GLY A 1 96 ? -2.706 -2.617 2.250 1.00 98.62 96 GLY A CA 1
ATOM 744 C C . GLY A 1 96 ? -2.678 -1.171 2.750 1.00 98.62 96 GLY A C 1
ATOM 745 O O . GLY A 1 96 ? -1.621 -0.668 3.127 1.00 98.62 96 GLY A O 1
ATOM 746 N N . ALA A 1 97 ? -3.841 -0.519 2.832 1.00 98.75 97 ALA A N 1
ATOM 747 C CA . ALA A 1 97 ? -3.960 0.837 3.357 1.00 98.75 97 ALA A CA 1
ATOM 748 C C . ALA A 1 97 ? -3.659 0.889 4.861 1.00 98.75 97 ALA A C 1
ATOM 750 O O . ALA A 1 97 ? -2.895 1.750 5.300 1.00 98.75 97 ALA A O 1
ATOM 751 N N . ALA A 1 98 ? -4.178 -0.069 5.638 1.00 98.44 98 ALA A N 1
ATOM 752 C CA . ALA A 1 98 ? -3.874 -0.212 7.061 1.00 98.44 98 ALA A CA 1
ATOM 753 C C . ALA A 1 98 ? -2.373 -0.402 7.315 1.00 98.44 98 ALA A C 1
ATOM 755 O O . ALA A 1 98 ? -1.855 0.156 8.280 1.00 98.44 98 ALA A O 1
ATOM 756 N N . TYR A 1 99 ? -1.675 -1.149 6.453 1.00 97.88 99 TYR A N 1
ATOM 757 C CA . TYR A 1 99 ? -0.218 -1.281 6.482 1.00 97.88 99 TYR A CA 1
ATOM 758 C C . TYR A 1 99 ? 0.472 0.047 6.138 1.00 97.88 99 TYR A C 1
ATOM 760 O O . TYR A 1 99 ? 1.236 0.580 6.941 1.00 97.88 99 TYR A O 1
ATOM 768 N N . ALA A 1 100 ? 0.166 0.626 4.974 1.00 98.19 100 ALA A N 1
ATOM 769 C CA . ALA A 1 100 ? 0.844 1.813 4.459 1.00 98.19 100 ALA A CA 1
ATOM 770 C C . ALA A 1 100 ? 0.721 3.022 5.398 1.00 98.19 100 ALA A C 1
ATOM 772 O O . ALA A 1 100 ? 1.719 3.702 5.647 1.00 98.19 100 ALA A O 1
ATOM 773 N N . LEU A 1 101 ? -0.469 3.256 5.972 1.00 97.56 101 LEU A N 1
ATOM 774 C CA . LEU A 1 101 ? -0.729 4.358 6.907 1.00 97.56 101 LEU A CA 1
ATOM 775 C C . LEU A 1 101 ? 0.295 4.395 8.042 1.00 97.56 101 LEU A C 1
ATOM 777 O O . LEU A 1 101 ? 0.794 5.459 8.382 1.00 97.56 101 LEU A O 1
ATOM 781 N N . GLN A 1 102 ? 0.703 3.245 8.575 1.00 93.19 102 GLN A N 1
ATOM 782 C CA . GLN A 1 102 ? 1.669 3.168 9.677 1.00 93.19 102 GLN A CA 1
ATOM 783 C C . GLN A 1 102 ? 3.004 3.838 9.340 1.00 93.19 102 GLN A C 1
ATOM 785 O O . GLN A 1 102 ? 3.700 4.290 10.246 1.00 93.19 102 GLN A O 1
ATOM 790 N N . HIS A 1 103 ? 3.350 3.929 8.057 1.00 95.00 103 HIS A N 1
ATOM 791 C CA . HIS A 1 103 ? 4.633 4.421 7.568 1.00 95.00 103 HIS A CA 1
ATOM 792 C C . HIS A 1 103 ? 4.562 5.834 6.978 1.00 95.00 103 HIS A C 1
ATOM 794 O O . HIS A 1 103 ? 5.595 6.491 6.878 1.00 95.00 103 HIS A O 1
ATOM 800 N N . VAL A 1 104 ? 3.372 6.314 6.599 1.00 97.06 104 VAL A N 1
ATOM 801 C CA . VAL A 1 104 ? 3.221 7.539 5.787 1.00 97.06 104 VAL A CA 1
ATOM 802 C C . VAL A 1 104 ? 2.468 8.673 6.490 1.00 97.06 104 VAL A C 1
ATOM 804 O O . VAL A 1 104 ? 2.218 9.705 5.878 1.00 97.06 104 VAL A O 1
ATOM 807 N N . LEU A 1 105 ? 2.138 8.531 7.780 1.00 95.56 105 LEU A N 1
ATOM 808 C CA . LEU A 1 105 ? 1.489 9.595 8.567 1.00 95.56 105 LEU A CA 1
ATOM 809 C C . LEU A 1 105 ? 2.338 10.866 8.712 1.00 95.56 105 LEU A C 1
ATOM 811 O O . LEU A 1 105 ? 1.784 11.921 8.998 1.00 95.56 105 LEU A O 1
ATOM 815 N N . GLY A 1 106 ? 3.656 10.774 8.523 1.00 91.25 106 GLY A N 1
ATOM 816 C CA . GLY A 1 106 ? 4.583 11.869 8.801 1.00 91.25 106 GLY A CA 1
ATOM 817 C C . GLY A 1 106 ? 4.850 12.066 10.295 1.00 91.25 106 GLY A C 1
ATOM 818 O O . GLY A 1 106 ? 4.362 11.316 11.138 1.00 91.25 106 GLY A O 1
ATOM 819 N N . GLU A 1 107 ? 5.665 13.076 10.600 1.00 90.69 107 GLU A N 1
ATOM 820 C CA . GLU A 1 107 ? 6.015 13.490 11.961 1.00 90.69 107 GLU A CA 1
ATOM 821 C C . GLU A 1 107 ? 5.897 15.028 12.058 1.00 90.69 107 GLU A C 1
ATOM 823 O O . GLU A 1 107 ? 6.680 15.731 11.410 1.00 90.69 107 GLU A O 1
ATOM 828 N N . PRO A 1 108 ? 4.927 15.576 12.821 1.00 91.38 108 PRO A N 1
ATOM 829 C CA . PRO A 1 108 ? 3.916 14.852 13.597 1.00 91.38 108 PRO A CA 1
ATOM 830 C C . PRO A 1 108 ? 2.909 14.097 12.703 1.00 91.38 108 PRO A C 1
ATOM 832 O O . PRO A 1 108 ? 2.730 14.478 11.543 1.00 91.38 108 PRO A O 1
ATOM 835 N N . PRO A 1 109 ? 2.222 13.064 13.230 1.00 93.75 109 PRO A N 1
ATOM 836 C CA . PRO A 1 109 ? 1.240 12.304 12.463 1.00 93.75 109 PRO A CA 1
ATOM 837 C C . PRO A 1 109 ? 0.082 13.157 11.931 1.00 93.75 109 PRO A C 1
ATOM 839 O O . PRO A 1 109 ? -0.545 13.918 12.674 1.00 93.75 109 PRO A O 1
ATOM 842 N N . ASP A 1 110 ? -0.255 12.967 10.657 1.00 96.69 110 ASP A N 1
ATOM 843 C CA . ASP A 1 110 ? -1.400 13.607 10.020 1.00 96.69 110 ASP A CA 1
ATOM 844 C C . ASP A 1 110 ? -2.735 13.170 10.646 1.00 96.69 110 ASP A C 1
ATOM 846 O O . ASP A 1 110 ? -2.999 11.988 10.902 1.00 96.69 110 ASP A O 1
ATOM 850 N N . ARG A 1 111 ? -3.621 14.147 10.864 1.00 96.19 111 ARG A N 1
ATOM 851 C CA . ARG A 1 111 ? -4.910 13.934 11.529 1.00 96.19 111 ARG A CA 1
ATOM 852 C C . ARG A 1 111 ? -5.863 13.063 10.708 1.00 96.19 111 ARG A C 1
ATOM 854 O O . ARG A 1 111 ? -6.531 12.208 11.291 1.00 96.19 111 ARG A O 1
ATOM 861 N N . ALA A 1 112 ? -5.952 13.284 9.396 1.00 97.44 112 ALA A N 1
ATOM 862 C CA . ALA A 1 112 ? -6.853 12.529 8.528 1.00 97.44 112 ALA A CA 1
ATOM 863 C C . ALA A 1 112 ? -6.372 11.080 8.377 1.00 97.44 112 ALA A C 1
ATOM 865 O O . ALA A 1 112 ? -7.178 10.147 8.427 1.00 97.44 112 ALA A O 1
ATOM 866 N N . GLY A 1 113 ? -5.056 10.876 8.294 1.00 97.69 113 GLY A N 1
ATOM 867 C CA . GLY A 1 113 ? -4.464 9.543 8.313 1.00 97.69 113 GLY A CA 1
ATOM 868 C C . GLY A 1 113 ? -4.736 8.793 9.622 1.00 97.69 113 GLY A C 1
ATOM 869 O O . GLY A 1 113 ? -5.139 7.631 9.587 1.00 97.69 113 GLY A O 1
ATOM 870 N N . LEU A 1 114 ? -4.603 9.453 10.781 1.00 96.88 114 LEU A N 1
ATOM 871 C CA . LEU A 1 114 ? -4.931 8.846 12.080 1.00 96.88 114 LEU A CA 1
ATOM 872 C C . LEU A 1 114 ? -6.415 8.481 12.203 1.00 96.88 114 LEU A C 1
ATOM 874 O O . LEU A 1 114 ? -6.754 7.437 12.761 1.00 96.88 114 LEU A O 1
ATOM 878 N N . GLU A 1 115 ? -7.313 9.337 11.715 1.00 97.69 115 GLU A N 1
ATOM 879 C CA . GLU A 1 115 ? -8.748 9.045 11.691 1.00 97.69 115 GLU A CA 1
ATOM 880 C C . GLU A 1 115 ? -9.058 7.850 10.781 1.00 97.69 115 GLU A C 1
ATOM 882 O O . GLU A 1 115 ? -9.821 6.963 11.163 1.00 97.69 115 GLU A O 1
ATOM 887 N N . THR A 1 116 ? -8.423 7.793 9.611 1.00 98.44 116 THR A N 1
ATOM 888 C CA . THR A 1 116 ? -8.559 6.678 8.665 1.00 98.44 116 THR A CA 1
ATOM 889 C C . THR A 1 116 ? -8.080 5.368 9.285 1.00 98.44 116 THR A C 1
ATOM 891 O O . THR A 1 116 ? -8.793 4.369 9.239 1.00 98.44 116 THR A O 1
ATOM 894 N N . LEU A 1 117 ? -6.930 5.380 9.962 1.00 97.25 117 LEU A N 1
ATOM 895 C CA . LEU A 1 117 ? -6.404 4.209 10.660 1.00 97.25 117 LEU A CA 1
ATOM 896 C C . LEU A 1 117 ? -7.346 3.737 11.781 1.00 97.25 117 LEU A C 1
ATOM 898 O O . LEU A 1 117 ? -7.573 2.541 11.932 1.00 97.25 117 LEU A O 1
ATOM 902 N N . ARG A 1 118 ? -7.964 4.663 12.529 1.00 97.69 118 ARG A N 1
ATOM 903 C CA . ARG A 1 118 ? -8.986 4.318 13.535 1.00 97.69 118 ARG A CA 1
ATOM 904 C C . ARG A 1 118 ? -10.251 3.720 12.921 1.00 97.69 118 ARG A C 1
ATOM 906 O O . ARG A 1 118 ? -10.826 2.820 13.522 1.00 97.69 118 ARG A O 1
ATOM 913 N N . LYS A 1 119 ? -10.683 4.196 11.749 1.00 98.38 119 LYS A N 1
ATOM 914 C CA . LYS A 1 119 ? -11.816 3.602 11.019 1.00 98.38 119 LYS A CA 1
ATOM 915 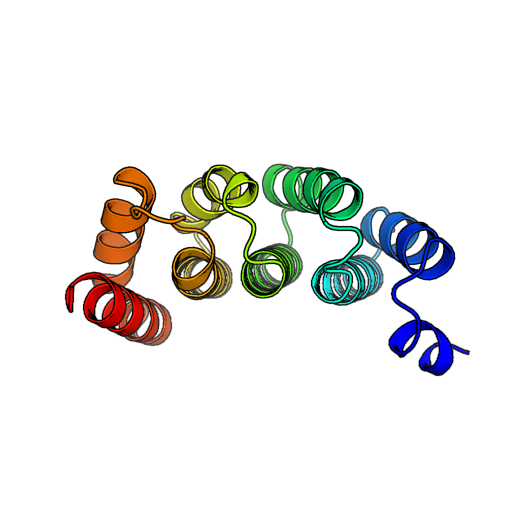C C . LYS A 1 119 ? -11.499 2.171 10.588 1.00 98.38 119 LYS A C 1
ATOM 917 O O . LYS A 1 119 ? -12.302 1.283 10.844 1.00 98.38 119 LYS A O 1
ATOM 922 N N . LEU A 1 120 ? -10.312 1.942 10.023 1.00 98.56 120 LEU A N 1
ATOM 923 C CA . LEU A 1 120 ? -9.853 0.603 9.637 1.00 98.56 120 LEU A CA 1
ATOM 924 C C . LEU A 1 120 ? -9.696 -0.336 10.840 1.00 98.56 120 LEU A C 1
ATOM 926 O O . LEU A 1 120 ? -9.913 -1.530 10.706 1.00 98.56 120 LEU A O 1
ATOM 930 N N . ALA A 1 121 ? -9.387 0.173 12.035 1.00 98.31 121 ALA A N 1
ATOM 931 C CA . ALA A 1 121 ? -9.344 -0.644 13.254 1.00 98.31 121 ALA A CA 1
ATOM 932 C C . ALA A 1 121 ? -10.722 -1.207 13.663 1.00 98.31 121 ALA A C 1
ATOM 934 O O . ALA A 1 121 ? -10.788 -2.129 14.471 1.00 98.31 121 ALA A O 1
ATOM 935 N N . ALA A 1 122 ? -11.808 -0.669 13.103 1.00 98.12 122 ALA A N 1
ATOM 936 C CA . ALA A 1 122 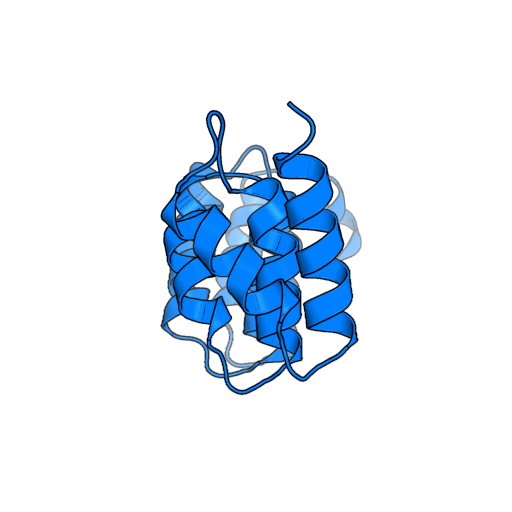? -13.173 -1.163 13.259 1.00 98.12 122 ALA A CA 1
ATOM 937 C C . ALA A 1 122 ? -13.702 -1.859 11.987 1.00 98.12 122 ALA A C 1
ATOM 939 O O . ALA A 1 122 ? -14.917 -1.998 11.832 1.00 98.12 122 ALA A O 1
ATOM 940 N N . ASP A 1 123 ? -12.819 -2.257 11.061 1.00 98.69 123 ASP A N 1
ATOM 941 C CA . ASP A 1 123 ? -13.208 -2.967 9.841 1.00 98.69 123 ASP A CA 1
ATOM 942 C C . ASP A 1 123 ? -13.891 -4.305 10.160 1.00 98.69 123 ASP A C 1
ATOM 944 O O . ASP A 1 123 ? -13.615 -4.956 11.169 1.00 98.69 123 ASP A O 1
ATOM 948 N N . THR A 1 124 ? -14.795 -4.727 9.278 1.00 97.75 124 THR A N 1
ATOM 949 C CA . THR A 1 124 ? -15.467 -6.028 9.382 1.00 97.75 124 THR A CA 1
ATOM 950 C C . THR A 1 124 ? -14.526 -7.198 9.110 1.00 97.75 124 THR A C 1
ATOM 952 O O . THR A 1 124 ? -14.785 -8.310 9.568 1.00 97.75 124 THR A O 1
ATOM 955 N N . ASP A 1 125 ? -13.467 -6.962 8.336 1.00 98.62 125 ASP A N 1
ATOM 956 C CA . ASP A 1 125 ? -12.414 -7.936 8.097 1.00 98.62 125 ASP A CA 1
ATOM 957 C C . ASP A 1 125 ? -11.408 -7.922 9.259 1.00 98.62 125 ASP A C 1
ATOM 959 O O . ASP A 1 125 ? -10.843 -6.883 9.613 1.00 98.62 125 ASP A O 1
ATOM 963 N N . ALA A 1 126 ? -11.194 -9.090 9.867 1.00 98.06 126 ALA A N 1
ATOM 964 C CA . ALA A 1 126 ? -10.389 -9.215 11.077 1.00 98.06 126 ALA A CA 1
ATOM 965 C C . ALA A 1 126 ? -8.901 -8.898 10.849 1.00 98.06 126 ALA A C 1
ATOM 967 O O . ALA A 1 126 ? -8.258 -8.358 11.752 1.00 98.06 126 ALA A O 1
ATOM 968 N N . ASP A 1 127 ? -8.360 -9.190 9.662 1.00 97.50 127 ASP A N 1
ATOM 969 C CA . ASP A 1 127 ? -6.952 -8.930 9.355 1.00 97.50 127 ASP A CA 1
ATOM 970 C C . ASP A 1 127 ? -6.717 -7.428 9.143 1.00 97.50 127 ASP A C 1
ATOM 972 O O . ASP A 1 127 ? -5.728 -6.872 9.636 1.00 97.50 127 ASP A O 1
ATOM 976 N N . VAL A 1 128 ? -7.661 -6.745 8.480 1.00 98.56 128 VAL A N 1
ATOM 977 C CA . VAL A 1 128 ? -7.653 -5.277 8.342 1.00 98.56 128 VAL A CA 1
ATOM 978 C C . VAL A 1 128 ? -7.723 -4.610 9.719 1.00 98.56 128 VAL A C 1
ATOM 980 O O . VA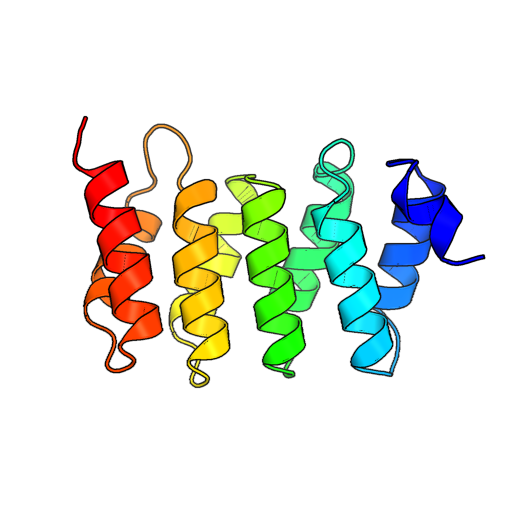L A 1 128 ? -6.868 -3.781 10.052 1.00 98.56 128 VAL A O 1
ATOM 983 N N . ALA A 1 129 ? -8.701 -5.009 10.540 1.00 98.31 129 ALA A N 1
ATOM 984 C CA . ALA A 1 129 ? -8.900 -4.463 11.879 1.00 98.31 129 ALA A CA 1
ATOM 985 C C . ALA A 1 129 ? -7.694 -4.706 12.796 1.00 98.31 129 ALA A C 1
ATOM 987 O O . ALA A 1 129 ? -7.272 -3.802 13.530 1.00 98.31 129 ALA A O 1
ATOM 988 N N . GLY A 1 130 ? -7.103 -5.902 12.724 1.00 97.06 130 GLY A N 1
ATOM 989 C CA . GLY A 1 130 ? -5.929 -6.291 13.500 1.00 97.06 130 GLY A CA 1
ATOM 990 C C . GLY A 1 130 ? -4.714 -5.412 13.208 1.00 97.06 130 GLY A C 1
ATOM 991 O O . GLY A 1 130 ? -4.132 -4.835 14.134 1.00 97.06 130 GLY A O 1
ATOM 992 N N . TRP A 1 131 ? -4.357 -5.237 11.932 1.00 94.69 131 TRP A N 1
ATOM 993 C CA . TRP A 1 131 ? -3.219 -4.379 11.580 1.00 94.69 131 TRP A CA 1
ATOM 994 C C . TRP A 1 131 ? -3.448 -2.915 11.892 1.00 94.69 131 TRP A C 1
ATOM 996 O O . TRP A 1 131 ? -2.547 -2.247 12.406 1.00 94.69 131 TRP A O 1
ATOM 1006 N N . ALA A 1 132 ? -4.640 -2.406 11.594 1.00 97.25 132 ALA A N 1
ATOM 1007 C CA . ALA A 1 132 ? -4.955 -1.018 11.873 1.00 97.25 132 ALA A CA 1
ATOM 1008 C C . ALA A 1 132 ? -4.902 -0.726 13.382 1.00 97.25 132 ALA A C 1
ATOM 1010 O O . ALA A 1 132 ? -4.339 0.292 13.790 1.00 97.25 132 ALA A O 1
ATOM 1011 N N . SER A 1 133 ? -5.380 -1.655 14.219 1.00 96.44 133 SER A N 1
ATOM 1012 C CA . SER A 1 133 ? -5.295 -1.552 15.682 1.00 96.44 133 SER A CA 1
ATOM 1013 C C . SER A 1 133 ? -3.852 -1.481 16.185 1.00 96.44 133 SER A C 1
ATOM 1015 O O . SER A 1 133 ? -3.550 -0.657 17.053 1.00 96.44 133 SER A O 1
ATOM 1017 N N . LEU A 1 134 ? -2.939 -2.278 15.613 1.00 92.50 134 LEU A N 1
ATOM 1018 C CA . LEU A 1 134 ? -1.514 -2.164 15.936 1.00 92.50 134 LEU A CA 1
ATOM 1019 C C . LEU A 1 134 ? -0.977 -0.773 15.576 1.00 92.50 134 LEU A C 1
ATOM 1021 O O . LEU A 1 134 ? -0.293 -0.144 16.385 1.00 92.50 134 LEU A O 1
ATOM 1025 N N . GLY A 1 135 ? -1.314 -0.274 14.387 1.00 90.19 135 GLY A N 1
ATOM 1026 C CA . GLY A 1 135 ? -0.917 1.060 13.951 1.00 90.19 135 GLY A CA 1
ATOM 1027 C C . GLY A 1 135 ? -1.416 2.165 14.892 1.00 90.19 135 GLY A C 1
ATOM 1028 O O . GLY A 1 135 ? -0.647 3.056 15.254 1.00 90.19 135 GLY A O 1
ATOM 1029 N N . VAL A 1 136 ? -2.671 2.091 15.356 1.00 92.19 136 VAL A N 1
ATOM 1030 C CA . VAL A 1 136 ? -3.218 3.034 16.351 1.00 92.19 136 VAL A CA 1
ATOM 1031 C C . VAL A 1 136 ? -2.417 2.990 17.655 1.00 92.19 136 VAL A C 1
ATOM 1033 O O . VAL A 1 136 ? -2.094 4.049 18.202 1.00 92.19 136 VAL A O 1
ATOM 1036 N N . ALA A 1 137 ? -2.073 1.795 18.146 1.00 90.31 137 ALA A N 1
ATOM 1037 C CA . ALA A 1 137 ? -1.307 1.631 19.380 1.00 90.31 137 ALA A CA 1
ATOM 1038 C C . ALA A 1 137 ? 0.097 2.252 19.274 1.00 90.31 137 ALA A C 1
ATOM 1040 O O . ALA A 1 137 ? 0.491 3.029 20.144 1.00 90.31 137 ALA A O 1
ATOM 1041 N N . LEU A 1 138 ? 0.814 1.996 18.172 1.00 86.44 138 LEU A N 1
ATOM 1042 C CA . LEU A 1 138 ? 2.150 2.557 17.924 1.00 86.44 138 LEU A CA 1
ATOM 1043 C C . LEU A 1 138 ? 2.147 4.092 17.845 1.00 86.44 138 LEU A C 1
ATOM 1045 O O . LEU A 1 138 ? 3.126 4.738 18.215 1.00 86.44 138 LEU A O 1
ATOM 1049 N N . ARG A 1 139 ? 1.042 4.686 17.380 1.00 81.50 139 ARG A N 1
ATOM 1050 C CA . ARG A 1 139 ? 0.901 6.141 17.208 1.00 81.50 139 ARG A CA 1
ATOM 1051 C C . ARG A 1 139 ? 0.286 6.865 18.407 1.00 81.50 139 ARG A C 1
ATOM 1053 O O . ARG A 1 139 ? 0.335 8.087 18.442 1.00 81.50 139 ARG A O 1
ATOM 1060 N N . SER A 1 140 ? -0.255 6.133 19.383 1.00 71.81 140 SER A N 1
ATOM 1061 C CA . SER A 1 140 ? -0.819 6.694 20.625 1.00 71.81 140 SER A CA 1
ATOM 1062 C C . SER A 1 140 ? 0.136 6.597 21.825 1.00 71.81 140 SER A C 1
ATOM 1064 O O . SER A 1 140 ? -0.199 7.079 22.900 1.00 71.81 140 SER A O 1
ATOM 1066 N N . GLY A 1 141 ? 1.291 5.941 21.667 1.00 61.50 141 GLY A N 1
ATOM 1067 C CA . GLY A 1 141 ? 2.275 5.702 22.732 1.00 61.50 141 GLY A CA 1
ATOM 1068 C C . GLY A 1 141 ? 3.322 6.804 22.951 1.00 61.50 141 GLY A C 1
ATOM 1069 O O . GLY A 1 141 ? 4.340 6.517 23.576 1.00 61.50 141 GLY A O 1
ATOM 1070 N N . HIS A 1 142 ? 3.103 8.018 22.437 1.00 47.09 142 HIS A N 1
ATOM 1071 C CA . HIS A 1 142 ? 3.957 9.201 22.631 1.00 47.09 142 HIS A CA 1
ATOM 1072 C C . HIS A 1 142 ? 3.129 10.352 23.207 1.00 47.09 142 HIS A C 1
ATOM 1074 O O . HIS A 1 142 ? 3.736 11.238 23.847 1.00 47.09 142 HIS A O 1
#

pLDDT: mean 92.63, std 12.67, range [46.56, 98.88]

Organism: NCBI:txid93944

InterPro domains:
  IPR011989 Armadillo-like helical [G3DSA:1.25.10.10] (1-142)
  IPR016024 Armadillo-type fold [SSF48371] (24-132)

Foldseek 3Di:
DVVVLLPDLDPVLLVCLLVLCPDPDPVSVLVSLLSLLSNLVCCVSSVVSLLVCLVPPDDLVSLLSSLVSLQSNLALVCQVSLLVQCPPPDVSNVLSSLNNLLRRLDVVGPPSSLVSLVVQLPDPDPSSVVSSVVSNVVNVPD

Secondary structure (DSSP, 8-state):
-TTSGGG--SHHHHHHHHHHHTSSSHHHHHHHHHHHHH-GGGHHHHHHHHHHHHHH---HHHHHHHHHHHHHHT-GGGHHHHHHHTT-SSHHHHHHHHHHHHHHSTTTTPHHHHHHHHHHTT-SSHHHHHHHHHHHHHHH--

Sequence (142 aa):
MISLLRQRGDLESFIEARRLCAADTVAERLLGVDIMGMLRPFVDRTLPVLRYLAASEDDAMVLYSVLIAFGHLADPRSLPSVIDLAGHVDARVRYGAAYALQHVLGEPPDRAGLETLRKLAADTDADVAGWASLGVALRSGH

Radius of gyration: 14.95 Å; chains: 1; bounding box: 36×26×43 Å